Protein AF-H0F4Q7-F1 (afdb_monomer_lite)

pLDDT: mean 85.15, std 11.8, range [36.19, 94.38]

Sequence (156 aa):
MFPALVHAAYVPDPTEAAVLEAVMRDEAPAFMRGDPSLIGASPEVAAAKANAPGEAAAIAAKAVATLRKDIADFYLGKPTRIQVSTLAINVSMYAHLLPAGHGCPDHMEKCRQALTATERSGKRDEALASVLKRFQDAGLDLSPFEALRKTADHNP

Radius of gyration: 16.6 Å; chains: 1; bounding box: 39×38×56 Å

Organism: NCBI:txid477184

Secondary structure (DSSP, 8-state):
-PPPP-S-S----HHHHHHHHHHHHHHHHHHHHT---TGGGSHHHHHHHHH-HHHHHHHHHHHHHHHHHHHHHHHTT----HHHHHHHHHHHHHHHHPPTT--TTT-HHHHHHHHHHHHT-TTHHHHHHHHHHHHHHTT---HHHHHHHHHHHT--

Structure (mmCIF, N/CA/C/O backbone):
data_AF-H0F4Q7-F1
#
_entry.id   AF-H0F4Q7-F1
#
loop_
_atom_site.group_PDB
_atom_site.id
_atom_site.type_symbol
_atom_site.label_atom_id
_atom_site.label_alt_id
_atom_site.label_comp_id
_atom_site.label_asym_id
_atom_site.label_entity_id
_atom_site.label_seq_id
_atom_site.pdbx_PDB_ins_code
_atom_site.Cartn_x
_atom_site.Cartn_y
_atom_site.Cartn_z
_atom_site.occupancy
_atom_site.B_iso_or_equiv
_atom_site.auth_seq_id
_atom_site.auth_comp_id
_atom_site.auth_asym_id
_atom_site.auth_atom_id
_atom_site.pdbx_PDB_model_num
ATOM 1 N N . MET A 1 1 ? 9.716 -4.317 35.268 1.00 38.25 1 MET A N 1
ATOM 2 C CA . MET A 1 1 ? 8.635 -5.144 34.697 1.00 38.25 1 MET A CA 1
ATOM 3 C C . MET A 1 1 ? 8.521 -4.748 33.235 1.00 38.25 1 MET A C 1
ATOM 5 O O . MET A 1 1 ? 8.056 -3.654 32.960 1.00 38.25 1 MET A O 1
ATOM 9 N N . PHE A 1 2 ? 9.095 -5.537 32.327 1.00 46.41 2 PHE A N 1
ATOM 10 C CA . PHE A 1 2 ? 9.041 -5.262 30.887 1.00 46.41 2 PHE A CA 1
ATOM 11 C C . PHE A 1 2 ? 7.780 -5.933 30.329 1.00 46.41 2 PHE A C 1
ATOM 13 O O . PHE A 1 2 ? 7.630 -7.136 30.555 1.00 46.41 2 PHE A O 1
ATOM 20 N N . PRO A 1 3 ? 6.855 -5.218 29.664 1.00 45.88 3 PRO A N 1
ATOM 21 C CA . PRO A 1 3 ? 5.763 -5.886 28.978 1.00 45.88 3 PRO A CA 1
ATOM 22 C C . PRO A 1 3 ? 6.308 -6.604 27.735 1.00 45.88 3 PRO A C 1
ATOM 24 O O . PRO A 1 3 ? 7.266 -6.158 27.103 1.00 45.88 3 PRO A O 1
ATOM 27 N N . ALA A 1 4 ? 5.722 -7.767 27.458 1.00 42.03 4 ALA A N 1
ATOM 28 C CA . ALA A 1 4 ? 6.130 -8.715 26.434 1.00 42.03 4 ALA A CA 1
ATOM 29 C C . ALA A 1 4 ? 6.160 -8.100 25.024 1.00 42.03 4 ALA A C 1
ATOM 31 O O . ALA A 1 4 ? 5.236 -7.398 24.619 1.00 42.03 4 ALA A O 1
ATOM 32 N N . LEU A 1 5 ? 7.201 -8.425 24.257 1.00 55.94 5 LEU A N 1
ATOM 33 C CA . LEU A 1 5 ? 7.187 -8.284 22.805 1.00 55.94 5 LEU A CA 1
ATOM 34 C C . LEU A 1 5 ? 6.307 -9.386 22.188 1.00 55.94 5 LEU A C 1
ATOM 36 O O . LEU A 1 5 ? 6.321 -10.526 22.652 1.00 55.94 5 LEU A O 1
ATOM 40 N N . VAL A 1 6 ? 5.685 -9.039 21.057 1.00 58.84 6 VAL A N 1
ATOM 41 C CA . VAL A 1 6 ? 5.145 -9.913 19.997 1.00 58.84 6 VAL A CA 1
ATOM 42 C C . VAL A 1 6 ? 3.653 -10.284 20.093 1.00 58.84 6 VAL A C 1
ATOM 44 O O . VAL A 1 6 ? 3.257 -11.352 20.552 1.00 58.84 6 VAL A O 1
ATOM 47 N N . HIS A 1 7 ? 2.819 -9.422 19.516 1.00 44.97 7 HIS A N 1
ATOM 48 C CA . HIS A 1 7 ? 1.726 -9.829 18.625 1.00 44.97 7 HIS A CA 1
ATOM 49 C C . HIS A 1 7 ? 2.016 -9.194 17.259 1.00 44.97 7 HIS A C 1
ATOM 51 O O . HIS A 1 7 ? 2.745 -8.202 17.208 1.00 44.97 7 HIS A O 1
ATOM 57 N N . ALA A 1 8 ? 1.505 -9.750 16.153 1.00 52.97 8 ALA A N 1
ATOM 58 C CA . ALA A 1 8 ? 1.445 -8.978 14.910 1.00 52.97 8 ALA A CA 1
ATOM 59 C C . ALA A 1 8 ? 0.821 -7.626 15.266 1.00 52.97 8 ALA A C 1
ATOM 61 O O . ALA A 1 8 ? -0.253 -7.617 15.867 1.00 52.97 8 ALA A O 1
ATOM 62 N N . ALA A 1 9 ? 1.517 -6.520 15.005 1.00 72.50 9 ALA A N 1
ATOM 63 C CA . ALA A 1 9 ? 1.007 -5.215 15.403 1.00 72.50 9 ALA A CA 1
ATOM 64 C C . ALA A 1 9 ? -0.373 -5.004 14.757 1.00 72.50 9 ALA A C 1
ATOM 66 O O . ALA A 1 9 ? -1.323 -4.609 15.422 1.00 72.50 9 ALA A O 1
ATOM 67 N N . TYR A 1 10 ? -0.530 -5.426 13.498 1.00 90.12 10 TYR A N 1
ATOM 68 C CA . TYR A 1 10 ? -1.783 -5.328 12.762 1.00 90.12 10 TYR A CA 1
ATOM 69 C C . TYR A 1 10 ? -2.029 -6.553 11.871 1.00 90.12 10 TYR A C 1
ATOM 71 O O . TYR A 1 10 ? -1.107 -7.054 11.229 1.00 90.12 10 TYR A O 1
ATOM 79 N N . VAL A 1 11 ? -3.277 -7.022 11.795 1.00 91.38 11 VAL A N 1
ATOM 80 C CA . VAL A 1 11 ? -3.705 -8.065 10.849 1.00 91.38 11 VAL A CA 1
ATOM 81 C C . VAL A 1 11 ? -4.729 -7.445 9.898 1.00 91.38 11 VAL A C 1
ATOM 83 O O . VAL A 1 11 ? -5.793 -7.047 10.375 1.00 91.38 11 VAL A O 1
ATOM 86 N N . PRO A 1 12 ? -4.435 -7.355 8.586 1.00 92.06 12 PRO A N 1
ATOM 87 C CA . PRO A 1 12 ? -5.383 -6.824 7.615 1.00 92.06 12 PRO A CA 1
ATOM 88 C C . PRO A 1 12 ? -6.683 -7.622 7.595 1.00 92.06 12 PRO A C 1
ATOM 90 O O . PRO A 1 12 ? -6.662 -8.856 7.621 1.00 92.06 12 PRO A O 1
ATOM 93 N N . ASP A 1 13 ? -7.810 -6.923 7.507 1.00 92.69 13 ASP A N 1
ATOM 94 C CA . ASP A 1 13 ? -9.093 -7.581 7.272 1.00 92.69 13 ASP A CA 1
ATOM 95 C C . ASP A 1 13 ? -9.179 -8.149 5.832 1.00 92.69 13 ASP A C 1
ATOM 97 O O . ASP A 1 13 ? -8.334 -7.837 4.985 1.00 92.69 13 ASP A O 1
ATOM 101 N N . PRO A 1 14 ? -10.171 -9.003 5.507 1.00 92.81 14 PRO A N 1
ATOM 102 C CA . PRO A 1 14 ? -10.277 -9.598 4.173 1.00 92.81 14 PRO A CA 1
ATOM 103 C C . PRO A 1 14 ? -10.378 -8.577 3.032 1.00 92.81 14 PRO A C 1
ATOM 105 O O . PRO A 1 14 ? -9.890 -8.841 1.933 1.00 92.81 14 PRO A O 1
ATOM 108 N N . THR A 1 15 ? -10.981 -7.412 3.278 1.00 92.44 15 THR A N 1
ATOM 109 C CA . THR A 1 15 ? -11.097 -6.339 2.283 1.00 92.44 15 THR A CA 1
ATOM 110 C C . THR A 1 15 ? -9.744 -5.669 2.083 1.00 92.44 15 THR A C 1
ATOM 112 O O . THR A 1 15 ? -9.313 -5.480 0.949 1.00 92.44 15 THR A O 1
ATOM 115 N N . GLU A 1 16 ? -9.032 -5.365 3.167 1.00 94.31 16 GLU A N 1
ATOM 116 C CA . GLU A 1 16 ? -7.672 -4.821 3.117 1.00 94.31 16 GLU A CA 1
ATOM 117 C C . GLU A 1 16 ? -6.706 -5.778 2.413 1.00 94.31 16 GLU A C 1
ATOM 119 O O . GLU A 1 16 ? -5.944 -5.356 1.543 1.00 94.31 16 GLU A O 1
ATOM 124 N N . ALA A 1 17 ? -6.783 -7.075 2.714 1.00 93.94 17 ALA A N 1
ATOM 125 C CA . ALA A 1 17 ? -5.993 -8.102 2.045 1.00 93.94 17 ALA A CA 1
ATOM 126 C C . ALA A 1 17 ? -6.313 -8.186 0.543 1.00 93.94 17 ALA A C 1
ATOM 128 O O . ALA A 1 17 ? -5.394 -8.243 -0.276 1.00 93.94 17 ALA A O 1
ATOM 129 N N . ALA A 1 18 ? -7.594 -8.130 0.167 1.00 93.31 18 ALA A N 1
ATOM 130 C CA . ALA A 1 18 ? -8.033 -8.138 -1.227 1.00 93.31 18 ALA A CA 1
ATOM 131 C C . ALA A 1 18 ? -7.560 -6.899 -2.004 1.00 93.31 18 ALA A C 1
ATOM 133 O O . ALA A 1 18 ? -7.118 -7.010 -3.150 1.00 93.31 18 ALA A O 1
ATOM 134 N N . VAL A 1 19 ? -7.634 -5.715 -1.391 1.00 94.00 19 VAL A N 1
ATOM 135 C CA . VAL A 1 19 ? -7.127 -4.470 -1.983 1.00 94.00 19 VAL A CA 1
ATOM 136 C C . VAL A 1 19 ? -5.616 -4.532 -2.135 1.00 94.00 19 VAL A C 1
ATOM 138 O O . VAL A 1 19 ? -5.103 -4.238 -3.213 1.00 94.00 19 VAL A O 1
ATOM 141 N N . LEU A 1 20 ? -4.899 -4.954 -1.092 1.00 94.38 20 LEU A N 1
ATOM 142 C CA . LEU A 1 20 ? -3.452 -5.113 -1.145 1.00 94.38 20 LEU A CA 1
ATOM 143 C C . LEU A 1 20 ? -3.050 -6.088 -2.252 1.00 94.38 20 LEU A C 1
ATOM 145 O O . LEU A 1 20 ? -2.152 -5.796 -3.038 1.00 94.38 20 LEU A O 1
ATOM 149 N N . GLU A 1 21 ? -3.717 -7.238 -2.346 1.00 93.50 21 GLU A N 1
ATOM 150 C CA . GLU A 1 21 ? -3.450 -8.206 -3.400 1.00 93.50 21 GLU A CA 1
ATOM 151 C C . GLU A 1 21 ? -3.668 -7.601 -4.788 1.00 93.50 21 GLU A C 1
ATOM 153 O O . GLU A 1 21 ? -2.800 -7.768 -5.648 1.00 93.50 21 GLU A O 1
ATOM 158 N N . ALA A 1 22 ? -4.773 -6.881 -4.995 1.00 92.25 22 ALA A N 1
ATOM 159 C CA . ALA A 1 22 ? -5.070 -6.226 -6.261 1.00 92.25 22 ALA A CA 1
ATOM 160 C C . ALA A 1 22 ? -4.010 -5.178 -6.630 1.00 92.25 22 ALA A C 1
ATOM 162 O O . ALA A 1 22 ? -3.474 -5.224 -7.737 1.00 92.25 22 ALA A O 1
ATOM 163 N N . VAL A 1 23 ? -3.641 -4.293 -5.697 1.00 91.62 23 VAL A N 1
ATOM 164 C CA . VAL A 1 23 ? -2.589 -3.288 -5.921 1.00 91.62 23 VAL A CA 1
ATOM 165 C C . VAL A 1 23 ? -1.282 -3.981 -6.302 1.00 91.62 23 VAL A C 1
ATOM 167 O O . VAL A 1 23 ? -0.715 -3.705 -7.354 1.00 91.62 23 VAL A O 1
ATOM 170 N N . MET A 1 24 ? -0.850 -4.974 -5.522 1.00 92.94 24 MET A N 1
ATOM 171 C CA . MET A 1 24 ? 0.386 -5.708 -5.799 1.00 92.94 24 MET A CA 1
ATOM 172 C C . MET A 1 24 ? 0.345 -6.524 -7.103 1.00 92.94 24 MET A C 1
ATOM 174 O O . MET A 1 24 ? 1.399 -6.803 -7.673 1.00 92.94 24 MET A O 1
ATOM 178 N N . ARG A 1 25 ? -0.835 -6.955 -7.571 1.00 90.75 25 ARG A N 1
ATOM 179 C CA . ARG A 1 25 ? -1.006 -7.609 -8.881 1.00 90.75 25 ARG A CA 1
ATOM 180 C C . ARG A 1 25 ? -0.868 -6.618 -10.038 1.00 90.75 25 ARG A C 1
ATOM 182 O O . ARG A 1 25 ? -0.406 -7.026 -11.100 1.00 90.75 25 ARG A O 1
ATOM 189 N N . ASP A 1 26 ? -1.244 -5.353 -9.846 1.00 90.25 26 ASP A N 1
ATOM 190 C CA . ASP A 1 26 ? -1.174 -4.324 -10.893 1.00 90.25 26 ASP A CA 1
ATOM 191 C C . ASP A 1 26 ? 0.175 -3.586 -10.932 1.00 90.25 26 ASP A C 1
ATOM 193 O O . ASP A 1 26 ? 0.537 -3.088 -11.989 1.00 90.25 26 ASP A O 1
ATOM 197 N N . GLU A 1 27 ? 0.965 -3.579 -9.850 1.00 90.69 27 GLU A N 1
ATOM 198 C CA . GLU A 1 27 ? 2.261 -2.873 -9.768 1.00 90.69 27 GLU A CA 1
ATOM 199 C C . GLU A 1 27 ? 3.214 -3.161 -10.947 1.00 90.69 27 GLU A C 1
ATOM 201 O O . GLU A 1 27 ? 3.704 -2.238 -11.603 1.00 90.69 27 GLU A O 1
ATOM 206 N N . ALA A 1 28 ? 3.474 -4.441 -11.246 1.00 90.25 28 ALA A N 1
ATOM 207 C CA . ALA A 1 28 ? 4.361 -4.824 -12.348 1.00 90.25 28 ALA A CA 1
ATOM 208 C C . ALA A 1 28 ? 3.752 -4.543 -13.736 1.00 90.25 28 ALA A C 1
ATOM 210 O O . ALA A 1 28 ? 4.428 -3.919 -14.557 1.00 90.25 28 ALA A O 1
ATOM 211 N N . PRO A 1 29 ? 2.494 -4.924 -14.029 1.00 90.06 29 PRO A N 1
ATOM 212 C CA . PRO A 1 29 ? 1.831 -4.536 -15.272 1.00 90.06 29 PRO A CA 1
ATOM 213 C C . PRO A 1 29 ? 1.775 -3.018 -15.507 1.00 90.06 29 PRO A C 1
ATOM 215 O O . PRO A 1 29 ? 2.089 -2.573 -16.611 1.00 90.06 29 PRO A O 1
ATOM 218 N N . ALA A 1 30 ? 1.420 -2.227 -14.490 1.00 88.25 30 ALA A N 1
ATOM 219 C CA . ALA A 1 30 ? 1.386 -0.764 -14.542 1.00 88.25 30 ALA A CA 1
ATOM 220 C C . ALA A 1 30 ? 2.767 -0.197 -14.883 1.00 88.25 30 ALA A C 1
ATOM 222 O O . ALA A 1 30 ? 2.915 0.543 -15.857 1.00 88.25 30 ALA A O 1
ATOM 223 N N . PHE A 1 31 ? 3.806 -0.660 -14.180 1.00 88.75 31 PHE A N 1
ATOM 224 C CA . PHE A 1 31 ? 5.186 -0.289 -14.484 1.00 88.75 31 PHE A CA 1
ATOM 225 C C . PHE A 1 31 ? 5.573 -0.583 -15.943 1.00 88.75 31 PHE A C 1
ATOM 227 O O . PHE A 1 31 ? 6.166 0.260 -16.627 1.00 88.75 31 PHE A O 1
ATOM 234 N N . MET A 1 32 ? 5.228 -1.770 -16.449 1.00 87.06 32 MET A N 1
ATOM 235 C CA . MET A 1 32 ? 5.562 -2.168 -17.818 1.00 87.06 32 MET A CA 1
ATOM 236 C C . MET A 1 32 ? 4.851 -1.290 -18.855 1.00 87.06 32 MET A C 1
ATOM 238 O O . MET A 1 32 ? 5.497 -0.854 -19.810 1.00 87.06 32 MET A O 1
ATOM 242 N N . ARG A 1 33 ? 3.582 -0.928 -18.621 1.00 88.94 33 ARG A N 1
ATOM 243 C CA . ARG A 1 33 ? 2.827 0.025 -19.458 1.00 88.94 33 ARG A CA 1
ATOM 244 C C . ARG A 1 33 ? 3.336 1.467 -19.365 1.00 88.94 33 ARG A C 1
ATOM 246 O O . ARG A 1 33 ?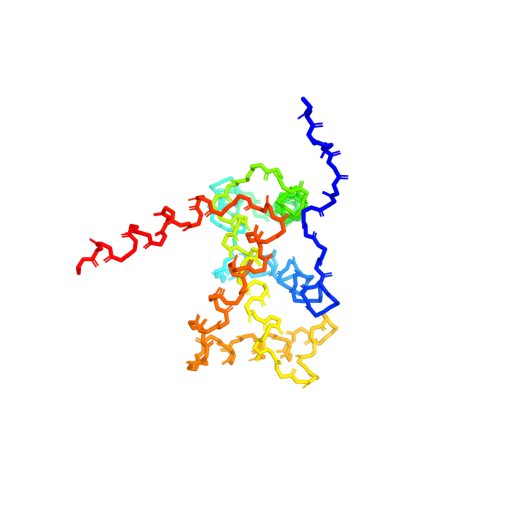 3.109 2.241 -20.285 1.00 88.94 33 ARG A O 1
ATOM 253 N N . GLY A 1 34 ? 4.093 1.799 -18.316 1.00 83.12 34 GLY A N 1
ATOM 254 C CA . GLY A 1 34 ? 4.559 3.164 -18.049 1.00 83.12 34 GLY A CA 1
ATOM 255 C C . GLY A 1 34 ? 3.577 3.992 -17.221 1.00 83.12 34 GLY A C 1
ATOM 256 O O . GLY A 1 34 ? 3.752 5.203 -17.118 1.00 83.12 34 GLY A O 1
ATOM 257 N N . ASP A 1 35 ? 2.578 3.344 -16.626 1.00 85.06 35 ASP A N 1
ATOM 258 C CA . ASP A 1 35 ? 1.677 3.960 -15.659 1.00 85.06 35 ASP A CA 1
ATOM 259 C C . ASP A 1 35 ? 2.418 4.191 -14.322 1.00 85.06 35 ASP A C 1
ATOM 261 O O . ASP A 1 35 ? 3.414 3.507 -14.040 1.00 85.06 35 ASP A O 1
ATOM 265 N N . PRO A 1 36 ? 1.947 5.115 -13.462 1.00 82.56 36 PRO A N 1
ATOM 266 C CA . PRO A 1 36 ? 2.483 5.271 -12.114 1.00 82.56 36 PRO A CA 1
ATOM 267 C C . PRO A 1 36 ? 2.434 3.955 -11.319 1.00 82.56 36 PRO A C 1
ATOM 269 O O . PRO A 1 36 ? 1.388 3.315 -11.230 1.00 82.56 36 PRO A O 1
ATOM 272 N N . SER A 1 37 ? 3.558 3.570 -10.713 1.00 86.69 37 SER A N 1
ATOM 273 C CA . SER A 1 37 ? 3.664 2.419 -9.809 1.00 86.69 37 SER A CA 1
ATOM 274 C C . SER A 1 37 ? 4.719 2.667 -8.733 1.00 86.69 37 SER A C 1
ATOM 276 O O . SER A 1 37 ? 5.673 3.428 -8.934 1.00 86.69 37 SER A O 1
ATOM 278 N N . LEU A 1 38 ? 4.577 2.016 -7.580 1.00 84.50 38 LEU A N 1
ATOM 279 C CA . LEU A 1 38 ? 5.537 2.129 -6.481 1.00 84.50 38 LEU A CA 1
ATOM 280 C C . LEU A 1 38 ? 6.856 1.442 -6.813 1.00 84.50 38 LEU A C 1
ATOM 282 O O . LEU A 1 38 ? 7.920 1.969 -6.484 1.00 84.50 38 LEU A O 1
ATOM 286 N N . ILE A 1 39 ? 6.814 0.304 -7.510 1.00 87.19 39 ILE A N 1
ATOM 287 C CA . ILE A 1 39 ? 8.045 -0.352 -7.968 1.00 87.19 39 ILE A CA 1
ATOM 288 C C . ILE A 1 39 ? 8.787 0.489 -9.016 1.00 87.19 39 ILE A C 1
ATOM 290 O O . ILE A 1 39 ? 10.011 0.426 -9.083 1.00 87.19 39 ILE A O 1
ATOM 294 N N . GLY A 1 40 ? 8.071 1.305 -9.800 1.00 81.12 40 GLY A N 1
ATOM 295 C CA . GLY A 1 40 ? 8.648 2.187 -10.815 1.00 81.12 40 GLY A CA 1
ATOM 296 C C . GLY A 1 40 ? 9.390 3.391 -10.238 1.00 81.12 40 GLY A C 1
ATOM 297 O O . GLY A 1 40 ? 10.280 3.926 -10.893 1.00 81.12 40 GLY A O 1
ATOM 298 N N . ALA A 1 41 ? 9.088 3.776 -8.995 1.00 81.12 41 ALA A N 1
ATOM 299 C CA . ALA A 1 41 ? 9.845 4.793 -8.267 1.00 81.12 41 ALA A CA 1
ATOM 300 C C . ALA A 1 41 ? 11.239 4.299 -7.826 1.00 81.12 41 ALA A C 1
ATOM 302 O O . ALA A 1 41 ? 12.063 5.101 -7.386 1.00 81.12 41 ALA A O 1
ATOM 303 N N . SER A 1 42 ? 11.520 2.992 -7.931 1.00 80.44 42 SER A N 1
ATOM 304 C CA . SER A 1 42 ? 12.850 2.440 -7.672 1.00 80.44 42 SER A CA 1
ATOM 305 C C . SER A 1 42 ? 13.805 2.754 -8.833 1.00 80.44 42 SER A C 1
ATOM 307 O O . SER A 1 42 ? 13.544 2.322 -9.961 1.00 80.44 42 SER A O 1
ATOM 309 N N . PRO A 1 43 ? 14.952 3.419 -8.582 1.00 79.94 43 PRO A N 1
ATOM 310 C CA . PRO A 1 43 ? 15.940 3.713 -9.620 1.00 79.94 43 PRO A CA 1
ATOM 311 C C . PRO A 1 43 ? 16.467 2.463 -10.334 1.00 79.94 43 PRO A C 1
ATOM 313 O O . PRO A 1 43 ? 16.695 2.497 -11.538 1.00 79.94 43 PRO A O 1
ATOM 316 N N . GLU A 1 44 ? 16.623 1.349 -9.611 1.00 80.88 44 GLU A N 1
ATOM 317 C CA . GLU A 1 44 ? 17.085 0.069 -10.169 1.00 80.88 44 GLU A CA 1
ATOM 318 C C . GLU A 1 44 ? 16.080 -0.490 -11.186 1.00 80.88 44 GLU A C 1
ATOM 320 O O . GLU A 1 44 ? 16.447 -0.893 -12.288 1.00 80.88 44 GLU A O 1
ATOM 325 N N . VAL A 1 45 ? 14.792 -0.454 -10.837 1.00 81.94 45 VAL A N 1
ATOM 326 C CA . VAL A 1 45 ? 13.705 -0.965 -11.681 1.00 81.94 45 VAL A CA 1
ATOM 327 C C . VAL A 1 45 ? 13.522 -0.067 -12.907 1.00 81.94 45 VAL A C 1
ATOM 329 O O . VAL A 1 45 ? 13.419 -0.564 -14.030 1.00 81.94 45 VAL A O 1
ATOM 332 N N . ALA A 1 46 ? 13.569 1.255 -12.720 1.00 81.38 46 ALA A N 1
ATOM 333 C CA . ALA A 1 46 ? 13.520 2.222 -13.813 1.00 81.38 46 ALA A CA 1
ATOM 334 C C . ALA A 1 46 ? 14.705 2.061 -14.786 1.00 81.38 46 ALA A C 1
ATOM 336 O O . ALA A 1 46 ? 14.507 2.026 -16.003 1.00 81.38 46 ALA A O 1
ATOM 337 N N . ALA A 1 47 ? 15.927 1.893 -14.265 1.00 81.44 47 ALA A N 1
ATOM 338 C CA . ALA A 1 47 ? 17.124 1.672 -15.074 1.00 81.44 47 ALA A CA 1
ATOM 339 C C . ALA A 1 47 ? 17.066 0.349 -15.855 1.00 81.44 47 ALA A C 1
ATOM 341 O O . ALA A 1 47 ? 17.498 0.301 -17.007 1.00 81.44 47 ALA A O 1
ATOM 342 N N . ALA A 1 48 ? 16.500 -0.710 -15.272 1.00 79.94 48 ALA A N 1
ATOM 343 C CA . ALA A 1 48 ? 16.332 -1.994 -15.945 1.00 79.94 48 ALA A CA 1
ATOM 344 C C . ALA A 1 48 ? 15.425 -1.899 -17.181 1.00 79.94 48 ALA A C 1
ATOM 346 O O . ALA A 1 48 ? 15.764 -2.433 -18.235 1.00 79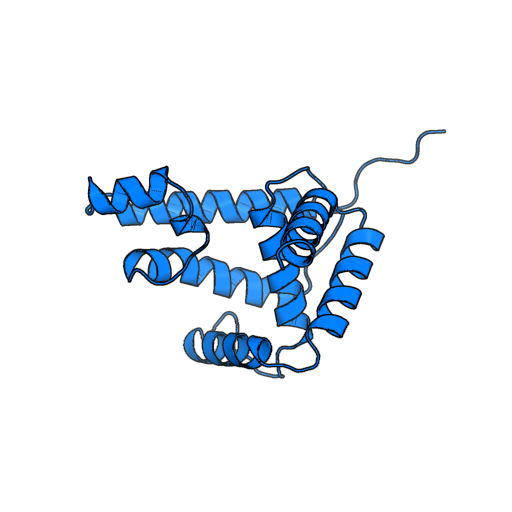.94 48 ALA A O 1
ATOM 347 N N . LYS A 1 49 ? 14.308 -1.164 -17.095 1.00 77.38 49 LYS A N 1
ATOM 348 C CA . LYS A 1 49 ? 13.413 -0.952 -18.247 1.00 77.38 49 LYS A CA 1
ATOM 349 C C . LYS A 1 49 ? 14.108 -0.214 -19.395 1.00 77.38 49 LYS A C 1
ATOM 351 O O . LYS A 1 49 ? 13.845 -0.526 -20.552 1.00 77.38 49 LYS A O 1
ATOM 356 N N . ALA A 1 50 ? 14.990 0.733 -19.078 1.00 80.06 50 ALA A N 1
ATOM 357 C CA . ALA A 1 50 ? 15.726 1.503 -20.077 1.00 80.06 50 ALA A CA 1
ATOM 358 C C . ALA A 1 50 ? 16.868 0.706 -20.735 1.00 80.06 50 ALA A C 1
ATOM 360 O O . ALA A 1 50 ? 17.070 0.818 -21.940 1.00 80.06 50 ALA A O 1
ATOM 361 N N . ASN A 1 51 ? 17.605 -0.095 -19.958 1.00 81.56 51 ASN A N 1
ATOM 362 C CA . ASN A 1 51 ? 18.866 -0.700 -20.407 1.00 81.56 51 ASN A CA 1
ATOM 363 C C . ASN A 1 51 ? 18.762 -2.192 -20.759 1.00 81.56 51 ASN A C 1
ATOM 365 O O . ASN A 1 51 ? 19.586 -2.699 -21.515 1.00 81.56 51 ASN A O 1
ATOM 369 N N . ALA A 1 52 ? 17.768 -2.901 -20.220 1.00 80.00 52 ALA A N 1
ATOM 370 C CA . ALA A 1 52 ? 17.595 -4.343 -20.385 1.00 80.00 52 ALA A CA 1
ATOM 371 C C . ALA A 1 52 ? 16.097 -4.719 -20.424 1.00 80.00 52 ALA A C 1
ATOM 373 O O . ALA A 1 52 ? 15.586 -5.382 -19.517 1.00 80.00 52 ALA A O 1
ATOM 374 N N . PRO A 1 53 ? 15.353 -4.331 -21.480 1.00 74.94 53 PRO A N 1
ATOM 375 C CA . PRO A 1 53 ? 13.904 -4.543 -21.550 1.00 74.94 53 PRO A CA 1
ATOM 376 C C . PRO A 1 53 ? 13.493 -6.024 -21.486 1.00 74.94 53 PRO A C 1
ATOM 378 O O . PRO A 1 53 ? 12.405 -6.329 -21.001 1.00 74.94 53 PRO A O 1
ATOM 381 N N . GLY A 1 54 ? 14.367 -6.949 -21.908 1.00 80.25 54 GLY A N 1
ATOM 382 C CA . GLY A 1 54 ? 14.152 -8.396 -21.773 1.00 80.25 54 GLY A CA 1
ATOM 383 C C . GLY A 1 54 ? 14.189 -8.908 -20.326 1.00 80.25 54 GLY A C 1
ATOM 384 O O . GLY A 1 54 ? 13.587 -9.934 -20.027 1.00 80.25 54 GLY A O 1
ATOM 385 N N . GLU A 1 55 ? 14.836 -8.176 -19.416 1.00 84.69 55 GLU A N 1
ATOM 386 C CA . GLU A 1 55 ? 14.948 -8.514 -17.989 1.00 84.69 55 GLU A CA 1
ATOM 387 C C . GLU A 1 55 ? 13.979 -7.706 -17.114 1.00 84.69 55 GLU A C 1
ATOM 389 O O . GLU A 1 55 ? 13.706 -8.075 -15.969 1.00 84.69 55 GLU A O 1
ATOM 394 N N . ALA A 1 56 ? 13.406 -6.628 -17.660 1.00 84.69 56 ALA A N 1
ATOM 395 C CA . ALA A 1 56 ?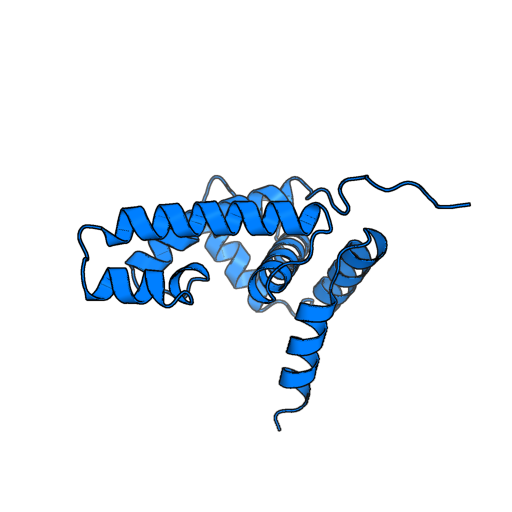 12.539 -5.700 -16.940 1.00 84.69 56 ALA A CA 1
ATOM 396 C C . ALA A 1 56 ? 11.357 -6.395 -16.246 1.00 84.69 56 ALA A C 1
ATOM 398 O O . ALA A 1 56 ? 11.031 -6.057 -15.110 1.00 84.69 56 ALA A O 1
ATOM 399 N N . ALA A 1 57 ? 10.753 -7.405 -16.881 1.00 85.81 57 ALA A N 1
ATOM 400 C CA . ALA A 1 57 ? 9.648 -8.161 -16.289 1.00 85.81 57 ALA A CA 1
ATOM 401 C C . ALA A 1 57 ? 10.081 -8.971 -15.052 1.00 85.81 57 ALA A C 1
ATOM 403 O O . ALA A 1 57 ? 9.381 -8.977 -14.039 1.00 85.81 57 ALA A O 1
ATOM 404 N N . ALA A 1 58 ? 11.248 -9.622 -15.105 1.00 88.81 58 ALA A N 1
ATOM 405 C CA . ALA A 1 58 ? 11.782 -10.393 -13.983 1.00 88.81 58 ALA A CA 1
ATOM 406 C C . ALA A 1 58 ? 12.194 -9.477 -12.819 1.00 88.81 58 ALA A C 1
ATOM 408 O O . ALA A 1 58 ? 11.908 -9.769 -11.656 1.00 88.81 58 ALA A O 1
ATOM 409 N N . ILE A 1 59 ? 12.807 -8.334 -13.134 1.00 87.81 59 ILE A N 1
ATOM 410 C CA . ILE A 1 59 ? 13.205 -7.323 -12.150 1.00 87.81 59 ILE A CA 1
ATOM 411 C C . ILE A 1 59 ? 11.972 -6.687 -11.494 1.00 87.81 59 ILE A C 1
ATOM 413 O O . ILE A 1 59 ? 11.925 -6.574 -10.269 1.00 87.81 59 ILE A O 1
ATOM 417 N N . ALA A 1 60 ? 10.934 -6.360 -12.270 1.00 88.19 60 ALA A N 1
ATOM 418 C CA . ALA A 1 60 ? 9.664 -5.864 -11.744 1.00 88.19 60 ALA A CA 1
ATOM 419 C C . ALA A 1 60 ? 8.989 -6.892 -10.820 1.00 88.19 60 ALA A C 1
ATOM 421 O O . ALA A 1 60 ? 8.557 -6.540 -9.723 1.00 88.19 60 ALA A O 1
ATOM 422 N N . ALA A 1 61 ? 8.953 -8.172 -11.206 1.00 89.38 61 ALA A N 1
ATOM 423 C CA . ALA A 1 61 ? 8.400 -9.236 -10.365 1.00 89.38 61 ALA A CA 1
ATOM 424 C C . ALA A 1 61 ? 9.161 -9.380 -9.035 1.00 89.38 61 ALA A C 1
ATOM 426 O O . ALA A 1 61 ? 8.544 -9.497 -7.972 1.00 89.38 61 ALA A O 1
ATOM 427 N N . LYS A 1 62 ? 10.499 -9.306 -9.071 1.00 90.69 62 LYS A N 1
ATOM 428 C CA . LYS A 1 62 ? 11.336 -9.304 -7.864 1.00 90.69 62 LYS A CA 1
ATOM 429 C C . LYS A 1 62 ? 11.043 -8.088 -6.982 1.00 90.69 62 LYS A C 1
ATOM 431 O O . LYS A 1 62 ? 10.885 -8.244 -5.775 1.00 90.69 62 LYS A O 1
ATOM 436 N N . ALA A 1 63 ? 10.915 -6.901 -7.573 1.00 91.12 63 ALA A N 1
ATOM 437 C CA . ALA A 1 63 ? 10.588 -5.678 -6.845 1.00 91.12 63 ALA A CA 1
ATOM 438 C C . ALA A 1 63 ? 9.213 -5.760 -6.162 1.00 91.12 63 ALA A C 1
ATOM 440 O O . ALA A 1 63 ? 9.095 -5.382 -4.997 1.00 91.12 63 ALA A O 1
ATOM 441 N N . VAL A 1 64 ? 8.199 -6.323 -6.831 1.00 91.69 64 VAL A N 1
ATOM 442 C CA . VAL A 1 64 ? 6.884 -6.593 -6.218 1.00 91.69 64 VAL A CA 1
ATOM 443 C C . VAL A 1 64 ? 7.016 -7.560 -5.042 1.00 91.69 64 VAL A C 1
ATOM 445 O O . VAL A 1 64 ? 6.415 -7.333 -3.995 1.00 91.69 64 VAL A O 1
ATOM 448 N N . ALA A 1 65 ? 7.811 -8.627 -5.170 1.00 92.12 65 ALA A N 1
ATOM 449 C CA . ALA A 1 65 ? 8.029 -9.572 -4.075 1.00 92.12 65 ALA A CA 1
ATOM 450 C C . ALA A 1 65 ? 8.710 -8.909 -2.863 1.00 92.12 65 ALA A C 1
ATOM 452 O O . ALA A 1 65 ? 8.291 -9.129 -1.725 1.00 92.12 65 ALA A O 1
ATOM 453 N N . THR A 1 66 ? 9.712 -8.056 -3.096 1.00 92.19 66 THR A N 1
ATOM 454 C CA . THR A 1 66 ? 10.343 -7.255 -2.039 1.00 92.19 66 THR A CA 1
ATOM 455 C C . THR A 1 66 ? 9.343 -6.299 -1.395 1.00 92.19 66 THR A C 1
ATOM 457 O O . THR A 1 66 ? 9.253 -6.262 -0.174 1.00 92.19 66 THR A O 1
ATOM 460 N N . LEU A 1 67 ? 8.536 -5.588 -2.187 1.00 92.00 67 LEU A N 1
ATOM 461 C CA . LEU A 1 67 ? 7.515 -4.679 -1.668 1.00 92.00 67 LEU A CA 1
ATOM 462 C C . LEU A 1 67 ? 6.482 -5.417 -0.800 1.00 92.00 67 LEU A C 1
ATOM 464 O O . LEU A 1 67 ? 6.159 -4.955 0.290 1.00 92.00 67 LEU A O 1
ATOM 468 N N . ARG A 1 68 ? 6.023 -6.605 -1.221 1.00 92.56 68 ARG A N 1
ATOM 469 C CA . ARG A 1 68 ? 5.134 -7.459 -0.410 1.00 92.56 68 ARG A CA 1
ATOM 470 C C . ARG A 1 68 ? 5.763 -7.832 0.930 1.00 92.56 68 ARG A C 1
ATOM 472 O O . ARG A 1 68 ? 5.084 -7.795 1.954 1.00 92.56 68 ARG A O 1
ATOM 479 N N . LYS A 1 69 ? 7.049 -8.189 0.925 1.00 93.38 69 LYS A N 1
ATOM 480 C CA . LYS A 1 69 ? 7.789 -8.493 2.151 1.00 93.38 69 LYS A CA 1
ATOM 481 C C . LYS A 1 69 ? 7.891 -7.268 3.059 1.00 93.38 69 LYS A C 1
ATOM 483 O O . LYS A 1 69 ? 7.631 -7.402 4.249 1.00 93.38 69 LYS A O 1
ATOM 488 N N . ASP A 1 70 ? 8.218 -6.103 2.509 1.00 92.62 70 ASP A N 1
ATOM 489 C CA . ASP A 1 70 ? 8.324 -4.866 3.282 1.00 92.62 70 ASP A CA 1
ATOM 490 C C . ASP A 1 70 ? 6.983 -4.514 3.951 1.00 92.62 70 ASP A C 1
ATOM 492 O O . ASP A 1 70 ? 6.958 -4.143 5.119 1.00 92.62 70 ASP A O 1
ATOM 496 N N . ILE A 1 71 ? 5.856 -4.696 3.253 1.00 93.31 71 ILE A N 1
ATOM 497 C CA . ILE A 1 71 ? 4.511 -4.482 3.819 1.00 93.31 71 ILE A CA 1
ATOM 498 C C . ILE A 1 71 ? 4.211 -5.481 4.943 1.00 93.31 71 ILE A C 1
ATOM 500 O O . ILE A 1 71 ? 3.672 -5.104 5.981 1.00 93.31 71 ILE A O 1
ATOM 504 N N . ALA A 1 72 ? 4.577 -6.753 4.771 1.00 92.56 72 ALA A N 1
ATOM 505 C CA . ALA A 1 72 ? 4.431 -7.742 5.835 1.00 92.56 72 ALA A CA 1
ATOM 506 C C . ALA A 1 72 ? 5.286 -7.379 7.062 1.00 92.56 72 ALA A C 1
ATOM 508 O O . ALA A 1 72 ? 4.820 -7.484 8.194 1.00 92.56 72 ALA A O 1
ATOM 509 N N . ASP A 1 73 ? 6.515 -6.906 6.844 1.00 92.44 73 ASP A N 1
ATOM 510 C CA . ASP A 1 73 ? 7.396 -6.426 7.907 1.00 92.44 73 ASP A CA 1
ATOM 511 C C . ASP A 1 73 ? 6.808 -5.181 8.609 1.00 92.44 73 ASP A C 1
ATOM 513 O O . ASP A 1 73 ? 6.853 -5.117 9.839 1.00 92.44 73 ASP A O 1
ATOM 517 N N . PHE A 1 74 ? 6.164 -4.263 7.874 1.00 92.69 74 PHE A N 1
ATOM 518 C CA . PHE A 1 74 ? 5.402 -3.148 8.453 1.00 92.69 74 PHE A CA 1
ATOM 519 C C . PHE A 1 74 ? 4.287 -3.644 9.380 1.00 92.69 74 PHE A C 1
ATOM 521 O O . PHE A 1 74 ? 4.242 -3.225 10.530 1.00 92.69 74 PHE A O 1
ATOM 528 N N . TYR A 1 75 ? 3.439 -4.583 8.947 1.00 92.94 75 TYR A N 1
ATOM 529 C CA . TYR A 1 75 ? 2.350 -5.119 9.782 1.00 92.94 75 TYR A CA 1
ATOM 530 C C . TYR A 1 75 ? 2.828 -5.902 11.017 1.00 92.94 75 TYR A C 1
ATOM 532 O O . TYR A 1 75 ? 2.093 -6.039 11.996 1.00 92.94 75 TYR A O 1
ATOM 540 N N . LEU A 1 76 ? 4.080 -6.365 11.017 1.00 91.44 76 LEU A N 1
ATOM 541 C CA . LEU A 1 76 ? 4.750 -6.919 12.198 1.00 91.44 76 LEU A CA 1
ATOM 542 C C . LEU A 1 76 ? 5.304 -5.840 13.149 1.00 91.44 76 LEU A C 1
ATOM 544 O O . LEU A 1 76 ? 5.931 -6.188 14.148 1.00 91.44 76 LEU A O 1
ATOM 548 N N . GLY A 1 77 ? 5.103 -4.554 12.851 1.00 88.75 77 GLY A N 1
ATOM 549 C CA . GLY A 1 77 ? 5.610 -3.426 13.633 1.00 88.75 77 GLY A CA 1
ATOM 550 C C . GLY A 1 77 ? 7.091 -3.125 13.400 1.00 88.75 77 GLY A C 1
ATOM 551 O O . GLY A 1 77 ? 7.707 -2.426 14.202 1.00 88.75 77 GLY A O 1
ATOM 552 N N . LYS A 1 78 ? 7.702 -3.662 12.335 1.00 88.88 78 LYS A N 1
ATOM 553 C CA . LYS A 1 78 ? 9.105 -3.366 12.029 1.00 88.88 78 LYS A CA 1
ATOM 554 C C . LYS A 1 78 ? 9.225 -1.988 11.370 1.00 88.88 78 LYS A C 1
ATOM 556 O O . LYS A 1 78 ? 8.349 -1.611 10.589 1.00 88.88 78 LYS A O 1
ATOM 561 N N . PRO A 1 79 ? 10.331 -1.263 11.604 1.00 82.94 79 PRO A N 1
ATOM 562 C CA . PRO A 1 79 ? 10.622 -0.042 10.867 1.00 82.94 79 PRO A CA 1
ATOM 563 C C . PRO A 1 79 ? 10.689 -0.320 9.363 1.00 82.94 79 PRO A C 1
ATOM 565 O O . PRO A 1 79 ? 11.354 -1.262 8.925 1.00 82.94 79 PRO A O 1
ATOM 568 N N . THR A 1 80 ? 10.017 0.509 8.568 1.00 84.88 80 THR A N 1
ATOM 569 C CA . THR A 1 80 ? 10.004 0.399 7.103 1.00 84.88 80 THR A CA 1
ATOM 570 C C . THR A 1 80 ? 10.210 1.759 6.446 1.00 84.88 80 THR A C 1
ATOM 572 O O . THR A 1 80 ? 10.268 2.798 7.103 1.00 84.88 80 THR A O 1
ATOM 575 N N . ARG A 1 81 ? 10.377 1.757 5.121 1.00 85.00 81 ARG A N 1
ATOM 576 C CA . ARG A 1 81 ? 10.508 2.984 4.327 1.00 85.00 81 ARG A CA 1
ATOM 577 C C . ARG A 1 81 ? 9.170 3.722 4.260 1.00 85.00 81 ARG A C 1
ATOM 579 O O . ARG A 1 81 ? 8.118 3.087 4.259 1.00 85.00 81 ARG A O 1
ATOM 586 N N . ILE A 1 82 ? 9.216 5.045 4.090 1.00 86.00 82 ILE A N 1
ATOM 587 C CA . ILE A 1 82 ? 8.022 5.907 3.998 1.00 86.00 82 ILE A CA 1
ATOM 588 C C . ILE A 1 82 ? 7.005 5.344 2.993 1.00 86.00 82 ILE A C 1
ATOM 590 O O . ILE A 1 82 ? 5.837 5.190 3.336 1.00 86.00 82 ILE A O 1
ATOM 594 N N . GLN A 1 83 ? 7.453 4.931 1.800 1.00 86.12 83 GLN A N 1
ATOM 595 C CA . GLN A 1 83 ? 6.582 4.393 0.745 1.00 86.12 83 GLN A CA 1
ATOM 596 C C . GLN A 1 83 ? 5.762 3.175 1.196 1.00 86.12 83 GLN A C 1
ATOM 598 O O . GLN A 1 83 ? 4.626 3.009 0.763 1.00 86.12 83 GLN A O 1
ATOM 603 N N . VAL A 1 84 ? 6.321 2.338 2.074 1.00 90.12 84 VAL A N 1
ATOM 604 C CA . VAL A 1 84 ? 5.666 1.128 2.587 1.00 90.12 84 VAL A CA 1
ATOM 605 C C . VAL A 1 84 ? 4.537 1.516 3.539 1.00 90.12 84 VAL A C 1
ATOM 607 O O . VAL A 1 84 ? 3.408 1.065 3.363 1.00 90.12 84 VAL A O 1
ATOM 610 N N . SER A 1 85 ? 4.815 2.417 4.487 1.00 89.19 85 SER A N 1
ATOM 611 C CA . SER A 1 85 ? 3.800 2.945 5.408 1.00 89.19 85 SER A CA 1
ATOM 612 C C . SER A 1 85 ? 2.684 3.701 4.672 1.00 89.19 85 SER A C 1
ATOM 614 O O . SER A 1 85 ? 1.506 3.457 4.924 1.00 89.19 85 SER A O 1
ATOM 616 N N . THR A 1 86 ? 3.032 4.543 3.690 1.00 89.75 86 THR A N 1
ATOM 617 C CA . THR A 1 86 ? 2.066 5.261 2.846 1.00 89.75 86 THR A CA 1
ATOM 618 C C . THR A 1 86 ? 1.168 4.294 2.079 1.00 89.75 86 THR A C 1
ATOM 620 O O . THR A 1 86 ? -0.045 4.489 2.031 1.00 89.75 86 THR A O 1
ATOM 623 N N . LEU A 1 87 ? 1.736 3.234 1.500 1.00 91.44 87 LEU A N 1
ATOM 624 C CA . LEU A 1 87 ? 0.963 2.221 0.791 1.00 91.44 87 LEU A CA 1
ATOM 625 C C . LEU A 1 87 ? 0.007 1.473 1.726 1.00 91.44 87 LEU A C 1
ATOM 627 O O . LEU A 1 87 ? -1.166 1.331 1.391 1.00 91.44 87 LEU A O 1
ATOM 631 N N . ALA A 1 88 ? 0.484 1.014 2.884 1.00 92.81 88 ALA A N 1
ATOM 632 C CA . ALA A 1 88 ? -0.353 0.298 3.844 1.00 92.81 88 ALA A CA 1
ATOM 633 C C . ALA A 1 88 ? -1.540 1.158 4.312 1.00 92.81 88 ALA A C 1
ATOM 635 O O . ALA A 1 88 ? -2.667 0.670 4.378 1.00 92.81 88 ALA A O 1
ATOM 636 N N . ILE A 1 89 ? -1.307 2.453 4.556 1.00 92.19 89 ILE A N 1
ATOM 637 C CA . ILE A 1 89 ? -2.362 3.418 4.891 1.00 92.19 89 ILE A CA 1
ATOM 638 C C . ILE A 1 89 ? -3.347 3.574 3.726 1.00 92.19 89 ILE A C 1
ATOM 640 O O . ILE A 1 89 ? -4.553 3.482 3.942 1.00 92.19 89 ILE A O 1
ATOM 644 N N . ASN A 1 90 ? -2.861 3.756 2.494 1.00 91.00 90 ASN A N 1
ATOM 645 C CA . ASN A 1 90 ? -3.722 3.891 1.315 1.00 91.00 90 ASN A CA 1
ATOM 646 C C . ASN A 1 90 ? -4.597 2.648 1.099 1.00 91.00 90 ASN A C 1
ATOM 648 O O . ASN A 1 90 ? -5.790 2.785 0.847 1.00 91.00 90 ASN A O 1
ATOM 652 N N . VAL A 1 91 ? -4.039 1.443 1.252 1.00 93.50 91 VAL A N 1
ATOM 653 C CA . VAL A 1 91 ? -4.789 0.176 1.176 1.00 93.50 91 VAL A CA 1
ATOM 654 C C . VAL A 1 91 ? -5.930 0.156 2.190 1.00 93.50 91 VAL A C 1
ATOM 656 O O . VAL A 1 91 ? -7.071 -0.114 1.818 1.00 93.50 91 VAL A O 1
ATOM 659 N N . SER A 1 92 ? -5.644 0.480 3.452 1.00 93.88 92 SER A N 1
ATOM 660 C CA . SER A 1 92 ? -6.656 0.509 4.509 1.00 93.88 92 SER A CA 1
ATOM 661 C C . SER A 1 92 ? -7.694 1.614 4.307 1.00 93.88 92 SER A C 1
ATOM 663 O O . SER A 1 92 ? -8.872 1.416 4.604 1.00 93.88 92 SER A O 1
ATOM 665 N N . MET A 1 93 ? -7.300 2.764 3.755 1.00 93.56 93 MET A N 1
ATOM 666 C CA . MET A 1 93 ? -8.238 3.825 3.379 1.00 93.56 93 MET A CA 1
ATOM 667 C C . MET A 1 93 ? -9.171 3.382 2.255 1.00 93.56 93 MET A C 1
ATOM 669 O O . MET A 1 93 ? -10.376 3.612 2.328 1.00 93.56 93 MET A O 1
ATOM 673 N N . TYR A 1 94 ? -8.630 2.735 1.224 1.00 92.00 94 TYR A N 1
ATOM 674 C CA . TYR A 1 94 ? -9.429 2.190 0.138 1.00 92.00 94 TYR A CA 1
ATOM 675 C C . TYR A 1 94 ? -10.398 1.139 0.660 1.00 92.00 94 TYR A C 1
ATOM 677 O O . TYR A 1 94 ? -11.593 1.270 0.430 1.00 92.00 94 TYR A O 1
ATOM 685 N N . ALA A 1 95 ? -9.930 0.169 1.443 1.00 92.94 95 ALA A N 1
ATOM 686 C CA . ALA A 1 95 ? -10.797 -0.838 2.049 1.00 92.94 95 ALA A CA 1
ATOM 687 C C . ALA A 1 95 ? -11.948 -0.221 2.863 1.00 92.94 95 ALA A C 1
ATOM 689 O O . ALA A 1 95 ? -13.077 -0.693 2.776 1.00 92.94 95 ALA A O 1
ATOM 690 N N . HIS A 1 96 ? -11.692 0.877 3.582 1.00 91.12 96 HIS A N 1
ATOM 691 C CA . HIS A 1 96 ? -12.720 1.598 4.335 1.00 91.12 96 HIS A CA 1
ATOM 692 C C . HIS A 1 96 ? -13.765 2.297 3.446 1.00 91.12 96 HIS A C 1
ATOM 694 O O . HIS A 1 96 ? -14.923 2.434 3.837 1.00 91.12 96 HIS A O 1
ATOM 700 N N . LEU A 1 97 ? -13.363 2.773 2.266 1.00 91.75 97 LEU A N 1
ATOM 701 C CA . LEU A 1 97 ? -14.201 3.570 1.365 1.00 91.75 97 LEU A CA 1
ATOM 702 C C . LEU A 1 97 ? -14.843 2.758 0.235 1.00 91.75 97 LEU A C 1
ATOM 704 O O . LEU A 1 97 ? -15.723 3.271 -0.462 1.00 91.75 97 LEU A O 1
ATOM 708 N N . LEU A 1 98 ? -14.386 1.527 0.014 1.00 91.50 98 LEU A N 1
ATOM 709 C CA . LEU A 1 98 ? -14.830 0.710 -1.101 1.00 91.50 98 LEU A CA 1
ATOM 710 C C . LEU A 1 98 ? -16.309 0.315 -0.958 1.00 91.50 98 LEU A C 1
ATOM 712 O O . LEU A 1 98 ? -16.761 -0.074 0.120 1.00 91.50 98 LEU A O 1
ATOM 716 N N . PRO A 1 99 ? -17.081 0.366 -2.057 1.00 87.44 99 PRO A N 1
ATOM 717 C CA . PRO A 1 99 ? -18.455 -0.104 -2.051 1.00 87.44 99 PRO A CA 1
ATOM 718 C C . PRO A 1 99 ? -18.522 -1.634 -1.962 1.00 87.44 99 PRO A C 1
ATOM 720 O O . PRO A 1 99 ? -17.598 -2.354 -2.354 1.00 87.44 99 PRO A O 1
ATOM 723 N N . ALA A 1 100 ? -19.675 -2.147 -1.529 1.00 87.00 100 ALA A N 1
ATOM 724 C CA . ALA A 1 100 ? -19.964 -3.574 -1.608 1.00 87.00 100 ALA A CA 1
ATOM 725 C C . ALA A 1 100 ? -19.802 -4.086 -3.053 1.00 87.00 100 ALA A C 1
ATOM 727 O O . ALA A 1 100 ? -20.197 -3.428 -4.018 1.00 87.00 100 ALA A O 1
ATOM 728 N N . GLY A 1 101 ? -19.209 -5.272 -3.209 1.00 86.25 101 GLY A N 1
ATOM 729 C CA . GLY A 1 101 ? -18.963 -5.852 -4.530 1.00 86.25 101 GLY A CA 1
ATOM 730 C C . GLY A 1 101 ? -17.920 -5.097 -5.362 1.00 86.25 101 GLY A C 1
ATOM 731 O O . GLY A 1 101 ? -17.978 -5.169 -6.592 1.00 86.25 101 GLY A O 1
ATOM 732 N N . HIS A 1 102 ? -16.975 -4.403 -4.717 1.00 90.12 102 HIS A N 1
ATOM 733 C CA . HIS A 1 102 ? -15.847 -3.689 -5.336 1.00 90.12 102 HIS A CA 1
ATOM 734 C C . HIS A 1 102 ? -15.028 -4.529 -6.330 1.00 90.12 102 HIS A C 1
ATOM 736 O O . HIS A 1 102 ? -14.398 -3.979 -7.225 1.00 90.12 102 HIS A O 1
ATOM 742 N N . GLY A 1 103 ? -15.056 -5.859 -6.217 1.00 91.31 103 GLY A N 1
ATOM 743 C CA . GLY A 1 103 ? -14.448 -6.763 -7.192 1.00 91.31 103 GLY A CA 1
ATOM 744 C C . GLY A 1 103 ? -12.954 -7.011 -6.992 1.00 91.31 103 GLY A C 1
ATOM 745 O O . GLY A 1 103 ? -12.357 -7.687 -7.814 1.00 91.31 103 GLY A O 1
ATOM 746 N N . CYS A 1 104 ? -12.337 -6.512 -5.923 1.00 92.00 104 CYS A N 1
ATOM 747 C CA . CYS A 1 104 ? -10.982 -6.930 -5.550 1.00 92.00 104 CYS A CA 1
ATOM 748 C C . CYS A 1 104 ? -11.056 -8.275 -4.794 1.00 92.00 104 CYS A C 1
ATOM 750 O O . CYS A 1 104 ? -11.968 -8.416 -3.979 1.00 92.00 104 CYS A O 1
ATOM 752 N N . PRO A 1 105 ? -10.127 -9.228 -5.001 1.00 89.94 105 PRO A N 1
ATOM 753 C CA . PRO A 1 105 ? -9.001 -9.193 -5.941 1.00 89.94 105 PRO A CA 1
ATOM 754 C C . PRO A 1 105 ? -9.310 -9.823 -7.320 1.00 89.94 105 PRO A C 1
ATOM 756 O O . PRO A 1 105 ? -8.448 -9.824 -8.200 1.00 89.94 105 PRO A O 1
ATOM 759 N N . ASP A 1 106 ? -10.512 -10.372 -7.519 1.00 90.31 106 ASP A N 1
ATOM 760 C CA . ASP A 1 106 ? -10.814 -11.281 -8.639 1.00 90.31 106 ASP A CA 1
ATOM 761 C C . ASP A 1 106 ? -11.193 -10.581 -9.954 1.00 90.31 106 ASP A C 1
ATOM 763 O O . ASP A 1 106 ? -10.898 -11.062 -11.048 1.00 90.31 106 ASP A O 1
ATOM 767 N N . HIS A 1 107 ? -11.825 -9.414 -9.869 1.00 91.94 107 HIS A N 1
ATOM 768 C CA . HIS A 1 107 ? -12.292 -8.617 -11.000 1.00 91.94 107 HIS A CA 1
ATOM 769 C C . HIS A 1 107 ? -11.482 -7.321 -11.101 1.00 91.94 107 HIS A C 1
ATOM 771 O O . HIS A 1 107 ? -11.977 -6.239 -10.788 1.00 91.94 107 HIS A O 1
ATOM 777 N N . MET A 1 108 ? -10.229 -7.429 -11.557 1.00 87.00 108 MET A N 1
ATOM 778 C CA . MET A 1 108 ? -9.242 -6.334 -11.548 1.00 87.00 108 MET A CA 1
ATOM 779 C C . MET A 1 108 ? -9.719 -5.026 -12.193 1.00 87.00 108 MET A C 1
ATOM 781 O O . MET A 1 108 ? -9.429 -3.955 -11.670 1.00 87.00 108 MET A O 1
ATOM 785 N N . GLU A 1 109 ? -10.479 -5.088 -13.288 1.00 89.06 109 GLU A N 1
ATOM 786 C CA . GLU A 1 109 ? -11.003 -3.877 -13.933 1.00 89.06 109 GLU A CA 1
ATOM 787 C C . GLU A 1 109 ? -12.042 -3.167 -13.054 1.00 89.06 109 GLU A C 1
ATOM 789 O O . GLU A 1 109 ? -11.964 -1.962 -12.825 1.00 89.06 109 GLU A O 1
ATOM 794 N N . LYS A 1 110 ? -12.964 -3.937 -12.467 1.00 91.69 110 LYS A N 1
ATOM 795 C CA . LYS A 1 110 ? -13.957 -3.424 -11.517 1.00 91.69 110 LYS A CA 1
ATOM 796 C C . LYS A 1 110 ? -13.291 -2.905 -10.240 1.00 91.69 110 LYS A C 1
ATOM 798 O O . LYS A 1 110 ? -13.660 -1.843 -9.750 1.00 91.69 110 LYS A O 1
ATOM 803 N N . CYS A 1 111 ? -12.282 -3.625 -9.750 1.00 92.19 111 CYS A N 1
ATOM 804 C CA . CYS A 1 111 ? -11.476 -3.224 -8.606 1.00 92.19 111 CYS A CA 1
ATOM 805 C C . CYS A 1 111 ? -10.803 -1.871 -8.860 1.00 92.19 111 CYS A C 1
ATOM 807 O O . CYS A 1 111 ? -10.965 -0.959 -8.056 1.00 92.19 111 CYS A O 1
ATOM 809 N N . ARG A 1 112 ? -10.131 -1.690 -10.007 1.00 88.56 112 ARG A N 1
ATOM 810 C CA . ARG A 1 112 ? -9.486 -0.418 -10.365 1.00 88.56 112 ARG A CA 1
ATOM 811 C C . ARG A 1 112 ? -10.495 0.726 -10.435 1.00 88.56 112 ARG A C 1
ATOM 813 O O . ARG A 1 112 ? -10.257 1.773 -9.845 1.00 88.56 112 ARG A O 1
ATOM 820 N N . GLN A 1 113 ? -11.643 0.507 -11.076 1.00 90.06 113 GLN A N 1
ATOM 821 C CA . GLN A 1 113 ? -12.720 1.502 -11.134 1.00 90.06 113 GLN A CA 1
ATOM 822 C C . GLN A 1 113 ? -13.222 1.888 -9.737 1.00 90.06 113 GLN A C 1
ATOM 824 O O . GLN A 1 113 ? -13.426 3.071 -9.459 1.00 90.06 113 GLN A O 1
ATOM 829 N N . ALA A 1 114 ? -13.382 0.909 -8.844 1.00 91.31 114 ALA A N 1
ATOM 830 C CA . ALA A 1 114 ? -13.794 1.155 -7.471 1.00 91.31 114 ALA A CA 1
ATOM 831 C C . ALA A 1 114 ? -12.725 1.939 -6.689 1.00 91.31 114 ALA A C 1
ATOM 833 O O . ALA A 1 114 ? -13.064 2.924 -6.036 1.00 91.31 114 ALA A O 1
ATOM 834 N N . LEU A 1 115 ? -11.442 1.578 -6.812 1.00 89.44 115 LEU A N 1
ATOM 835 C CA . LEU A 1 115 ? -10.327 2.304 -6.192 1.00 89.44 115 LEU A CA 1
ATOM 836 C C . LEU A 1 115 ? -10.261 3.758 -6.688 1.00 89.44 115 LEU A C 1
ATOM 838 O O . LEU A 1 115 ? -10.280 4.678 -5.873 1.00 89.44 115 LEU A O 1
ATOM 842 N N . THR A 1 116 ? -10.310 3.999 -8.000 1.00 87.19 116 THR A N 1
ATOM 843 C CA . THR A 1 116 ? -10.331 5.361 -8.566 1.00 87.19 116 THR A CA 1
ATOM 844 C C . THR A 1 116 ? -11.537 6.175 -8.086 1.00 87.19 116 THR A C 1
ATOM 846 O O . THR A 1 116 ? -11.421 7.375 -7.840 1.00 87.19 116 THR A O 1
ATOM 849 N N . ALA A 1 117 ? -12.704 5.550 -7.902 1.00 87.81 117 ALA A N 1
ATOM 850 C CA . ALA A 1 117 ? -13.874 6.240 -7.362 1.00 87.81 117 ALA A CA 1
ATOM 851 C C . ALA A 1 117 ? -13.654 6.713 -5.912 1.00 87.81 117 ALA A C 1
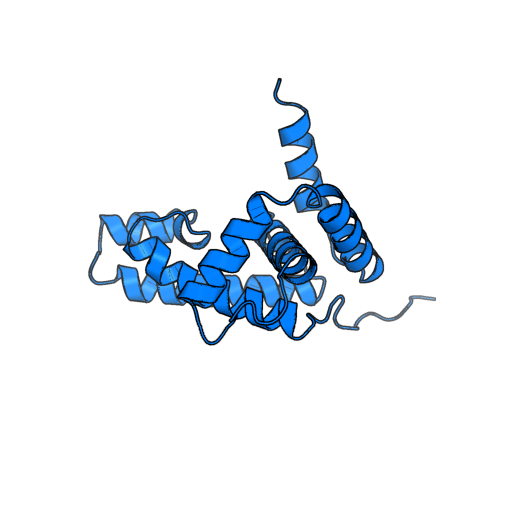ATOM 853 O O . ALA A 1 117 ? -14.104 7.803 -5.550 1.00 87.81 117 ALA A O 1
ATOM 854 N N . THR A 1 118 ? -12.922 5.944 -5.095 1.00 86.88 118 THR A N 1
ATOM 855 C CA . THR A 1 118 ? -12.609 6.342 -3.710 1.00 86.88 118 THR A CA 1
ATOM 856 C C . THR A 1 118 ? -11.652 7.531 -3.625 1.00 86.88 118 THR A C 1
ATOM 858 O O . THR A 1 118 ? -11.744 8.310 -2.676 1.00 86.88 118 THR A O 1
ATOM 861 N N . GLU A 1 119 ? -10.793 7.743 -4.628 1.00 79.38 119 GLU A N 1
ATOM 862 C CA . GLU A 1 119 ? -9.862 8.879 -4.648 1.00 79.38 119 GLU A CA 1
ATOM 863 C C . GLU A 1 119 ? -10.578 10.234 -4.653 1.00 79.38 119 GLU A C 1
ATOM 865 O O . GLU A 1 119 ? -10.037 11.211 -4.133 1.00 79.38 119 GLU A O 1
ATOM 870 N N . ARG A 1 120 ? -11.797 10.279 -5.204 1.00 78.75 120 ARG A N 1
ATOM 871 C CA . ARG A 1 120 ? -12.656 11.471 -5.284 1.00 78.75 120 ARG A CA 1
ATOM 872 C C . ARG A 1 120 ? -13.682 11.552 -4.150 1.00 78.75 120 ARG A C 1
ATOM 874 O O . ARG A 1 120 ? -14.562 12.409 -4.182 1.00 78.75 120 ARG A O 1
ATOM 881 N N . SER A 1 121 ? -13.615 10.651 -3.171 1.00 82.00 121 SER A N 1
ATOM 882 C CA . SER A 1 121 ? -14.553 10.636 -2.050 1.00 82.00 121 SER A CA 1
ATOM 883 C C . SER A 1 121 ? -14.319 11.827 -1.120 1.00 82.00 121 SER A C 1
ATOM 885 O O . SER A 1 121 ? -13.201 12.060 -0.669 1.00 82.00 121 SER A O 1
ATOM 887 N N . GLY A 1 122 ? -15.391 12.527 -0.739 1.00 85.25 122 GLY A N 1
ATOM 888 C CA . GLY A 1 122 ? -15.338 13.566 0.299 1.00 85.25 122 GLY A CA 1
ATOM 889 C C . GLY A 1 122 ? -15.055 13.034 1.712 1.00 85.25 122 GLY A C 1
ATOM 890 O O . GLY A 1 122 ? -14.899 13.820 2.634 1.00 85.25 122 GLY A O 1
ATOM 891 N N . LYS A 1 123 ? -14.983 11.707 1.895 1.00 88.12 123 LYS A N 1
ATOM 892 C CA . LYS A 1 123 ? -14.745 11.044 3.190 1.00 88.12 123 LYS A CA 1
ATOM 893 C C . LYS A 1 123 ? -13.287 10.625 3.408 1.00 88.12 123 LYS A C 1
ATOM 895 O O . LYS A 1 123 ? -13.002 9.828 4.299 1.00 88.12 123 LYS A O 1
ATOM 900 N N . ARG A 1 124 ? -12.356 11.092 2.568 1.00 86.38 124 ARG A N 1
ATOM 901 C CA . ARG A 1 124 ? -10.946 10.675 2.642 1.00 86.38 124 ARG A CA 1
ATOM 902 C C . ARG A 1 124 ? -10.280 11.076 3.951 1.00 86.38 124 ARG A C 1
ATOM 904 O O . ARG A 1 124 ? -9.565 10.253 4.510 1.00 86.38 124 ARG A O 1
ATOM 911 N N . ASP A 1 125 ? -10.548 12.271 4.462 1.00 87.75 125 ASP A N 1
ATOM 912 C CA . ASP A 1 125 ? -9.919 12.734 5.704 1.00 87.75 125 ASP A CA 1
ATOM 913 C C . ASP A 1 125 ? -10.415 11.944 6.921 1.00 87.75 125 ASP A C 1
ATOM 915 O O . ASP A 1 125 ? -9.620 11.535 7.767 1.00 87.75 125 ASP A O 1
ATOM 919 N N . GLU A 1 126 ? -11.716 11.640 6.966 1.00 89.25 126 GLU A N 1
ATOM 920 C CA . GLU A 1 126 ? -12.314 10.776 7.992 1.00 89.25 126 GLU A CA 1
ATOM 921 C C . GLU A 1 126 ? -11.735 9.354 7.933 1.00 89.25 126 GLU A C 1
ATOM 923 O O . GLU A 1 126 ? -11.339 8.794 8.959 1.00 89.25 126 GLU A O 1
ATOM 928 N N . ALA A 1 127 ? -11.627 8.786 6.726 1.00 91.06 127 ALA A N 1
ATOM 929 C CA . ALA A 1 127 ? -11.024 7.474 6.516 1.00 91.06 127 ALA A CA 1
ATOM 930 C C . ALA A 1 127 ? -9.551 7.459 6.946 1.00 91.06 127 ALA A C 1
ATOM 932 O O . ALA A 1 127 ? -9.127 6.536 7.639 1.00 91.06 127 ALA A O 1
ATOM 933 N N . LEU A 1 128 ? -8.780 8.493 6.592 1.00 91.56 128 LEU A N 1
ATOM 934 C CA . LEU A 1 128 ? -7.380 8.623 6.987 1.00 91.56 128 LEU A CA 1
ATOM 935 C C . LEU A 1 128 ? -7.243 8.684 8.511 1.00 91.56 128 LEU A C 1
ATOM 937 O O . LEU A 1 128 ? -6.466 7.921 9.080 1.00 91.56 128 LEU A O 1
ATOM 941 N N . ALA A 1 129 ? -8.014 9.544 9.180 1.00 91.56 129 ALA A N 1
ATOM 942 C CA . ALA A 1 129 ? -7.987 9.662 10.637 1.00 91.56 129 ALA A CA 1
ATOM 943 C C . ALA A 1 129 ? -8.321 8.326 11.323 1.00 91.56 129 ALA A C 1
ATOM 945 O O . ALA A 1 129 ? -7.639 7.922 12.267 1.00 91.56 129 ALA A O 1
ATOM 946 N N . SER A 1 130 ? -9.326 7.610 10.810 1.00 93.19 130 SER A N 1
ATOM 947 C CA . SER A 1 130 ? -9.719 6.288 11.305 1.00 93.19 130 SER A CA 1
ATOM 948 C C . SER A 1 130 ? -8.610 5.244 11.126 1.00 93.19 130 SER A C 1
ATOM 950 O O . SER A 1 130 ? -8.283 4.512 12.061 1.00 93.19 130 SER A O 1
ATOM 952 N N . VAL A 1 131 ? -7.971 5.197 9.953 1.00 94.12 131 VAL A N 1
ATOM 953 C CA . VAL A 1 131 ? -6.863 4.272 9.660 1.00 94.12 131 VAL A CA 1
ATOM 954 C C . VAL A 1 131 ? -5.650 4.553 10.541 1.00 94.12 131 VAL A C 1
ATOM 956 O O . VAL A 1 131 ? -5.141 3.625 11.165 1.00 94.12 131 VAL A O 1
ATOM 959 N N . LEU A 1 132 ? -5.217 5.814 10.638 1.00 92.88 132 LEU A N 1
ATOM 960 C CA . LEU A 1 132 ? -4.071 6.194 11.468 1.00 92.88 132 LEU A CA 1
ATOM 961 C C . LEU A 1 132 ? -4.302 5.809 12.927 1.00 92.88 132 LEU A C 1
ATOM 963 O O . LEU A 1 132 ? -3.420 5.223 13.549 1.00 92.88 132 LEU A O 1
ATOM 967 N N . LYS A 1 133 ? -5.510 6.058 13.447 1.00 92.38 133 LYS A N 1
ATOM 968 C CA . LYS A 1 133 ? -5.881 5.640 14.798 1.00 92.38 133 LYS A CA 1
ATOM 969 C C . LYS A 1 133 ? -5.791 4.122 14.970 1.00 92.38 133 LYS A C 1
ATOM 971 O O . LYS A 1 133 ? -5.152 3.671 15.914 1.00 92.38 133 LYS A O 1
ATOM 976 N N . ARG A 1 134 ? -6.371 3.332 14.056 1.00 93.38 134 ARG A N 1
ATOM 977 C CA . ARG A 1 134 ? -6.296 1.858 14.115 1.00 93.38 134 ARG A CA 1
ATOM 978 C C . ARG A 1 134 ? -4.853 1.354 14.084 1.00 93.38 134 ARG A C 1
ATOM 980 O O . ARG A 1 134 ? -4.515 0.457 14.844 1.00 93.38 134 ARG A O 1
ATOM 987 N N . PHE A 1 135 ? -4.008 1.934 13.233 1.00 93.31 135 PHE A N 1
ATOM 988 C CA . PHE A 1 135 ? -2.603 1.546 13.113 1.00 93.31 135 PHE A CA 1
ATOM 989 C C . PHE A 1 135 ? -1.781 1.941 14.349 1.00 93.31 135 PHE A C 1
ATOM 991 O O . PHE A 1 135 ? -0.934 1.168 14.795 1.00 93.31 135 PHE A O 1
ATOM 998 N N . GLN A 1 136 ? -2.054 3.106 14.936 1.00 90.94 136 GLN A N 1
ATOM 999 C CA . GLN A 1 136 ? -1.415 3.548 16.174 1.00 90.94 136 GLN A CA 1
ATOM 1000 C C . GLN A 1 136 ? -1.837 2.690 17.375 1.00 90.94 136 GLN A C 1
ATOM 1002 O O . GLN A 1 136 ? -0.980 2.284 18.156 1.00 90.94 136 GLN A O 1
ATOM 1007 N N . ASP A 1 137 ? -3.129 2.367 17.495 1.00 91.19 137 ASP A N 1
ATOM 1008 C CA . ASP A 1 137 ? -3.663 1.478 18.539 1.00 91.19 137 ASP A CA 1
ATOM 1009 C C . ASP A 1 137 ? -3.078 0.048 18.411 1.00 91.19 137 ASP A C 1
ATOM 1011 O O . ASP A 1 137 ? -2.931 -0.666 19.402 1.00 91.19 137 ASP A O 1
ATOM 1015 N N . ALA A 1 138 ? -2.677 -0.339 17.195 1.00 90.44 138 ALA A N 1
ATOM 1016 C CA . ALA A 1 138 ? -1.936 -1.558 16.861 1.00 90.44 138 ALA A CA 1
ATOM 1017 C C . ALA A 1 138 ? -0.423 -1.494 17.172 1.00 90.44 138 ALA A C 1
ATOM 1019 O O . ALA A 1 138 ? 0.267 -2.511 17.118 1.00 90.44 138 ALA A O 1
ATOM 1020 N N . GLY A 1 139 ? 0.118 -0.318 17.501 1.00 89.44 139 GLY A N 1
ATOM 1021 C CA . GLY A 1 139 ? 1.544 -0.130 17.780 1.00 89.44 139 GLY A CA 1
ATOM 1022 C C . GLY A 1 139 ? 2.431 -0.050 16.534 1.00 89.44 139 GLY A C 1
ATOM 1023 O O . GLY A 1 139 ? 3.632 -0.306 16.628 1.00 89.44 139 GLY A O 1
ATOM 1024 N N . LEU A 1 140 ? 1.867 0.289 15.371 1.00 90.56 140 LEU A N 1
ATOM 1025 C CA . LEU A 1 140 ? 2.641 0.524 14.151 1.00 90.56 140 LEU A CA 1
ATOM 1026 C C . LEU A 1 140 ? 3.392 1.861 14.219 1.00 90.56 140 LEU A C 1
ATOM 1028 O O . LEU A 1 140 ? 2.862 2.866 14.693 1.00 90.56 140 LEU A O 1
ATOM 1032 N N . ASP A 1 141 ? 4.619 1.887 13.694 1.00 86.06 141 ASP A N 1
ATOM 1033 C CA . ASP A 1 141 ? 5.388 3.124 13.548 1.00 86.06 141 ASP A CA 1
ATOM 1034 C C . ASP A 1 141 ? 4.879 3.937 12.349 1.00 86.06 141 ASP A C 1
ATOM 1036 O O . ASP A 1 141 ? 5.073 3.569 11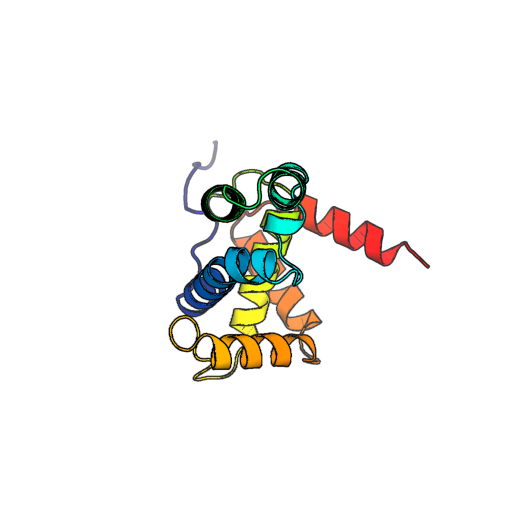.187 1.00 86.06 141 ASP A O 1
ATOM 1040 N N . LEU A 1 142 ? 4.216 5.056 12.645 1.00 88.19 142 LEU A N 1
ATOM 1041 C CA . LEU A 1 142 ? 3.668 5.989 11.657 1.00 88.19 142 LEU A CA 1
ATOM 1042 C C . LEU A 1 142 ? 4.538 7.236 11.466 1.00 88.19 142 LEU A C 1
ATOM 1044 O O . LEU A 1 142 ? 4.228 8.070 10.612 1.00 88.19 142 LEU A O 1
ATOM 1048 N N . SER A 1 143 ? 5.642 7.363 12.210 1.00 86.31 143 SER A N 1
ATOM 1049 C CA . SER A 1 143 ? 6.516 8.537 12.139 1.00 86.31 143 SER A CA 1
ATOM 1050 C C . SER A 1 143 ? 7.048 8.840 10.727 1.00 86.31 143 SER A C 1
ATOM 1052 O O . SER A 1 143 ? 7.075 10.024 10.367 1.00 86.31 143 SER A O 1
ATOM 1054 N N . PRO A 1 144 ? 7.374 7.848 9.862 1.00 84.75 144 PRO A N 1
ATOM 1055 C CA . PRO A 1 144 ? 7.819 8.137 8.499 1.00 84.75 144 PRO A CA 1
ATOM 1056 C C . PRO A 1 144 ? 6.715 8.787 7.647 1.00 84.75 144 PRO A C 1
ATOM 1058 O O . PRO A 1 144 ? 6.983 9.703 6.867 1.00 84.75 144 PRO A O 1
ATOM 1061 N N . PHE A 1 145 ? 5.463 8.350 7.816 1.00 85.94 145 PHE A N 1
ATOM 1062 C CA . PHE A 1 145 ? 4.307 8.914 7.119 1.00 85.94 145 PHE A CA 1
ATOM 1063 C C . PHE A 1 145 ? 3.966 10.321 7.626 1.00 85.94 145 PHE A C 1
ATOM 1065 O O . PHE A 1 145 ? 3.731 11.236 6.837 1.00 85.94 145 PHE A O 1
ATOM 1072 N N . GLU A 1 146 ? 3.967 10.523 8.943 1.00 85.69 146 GLU A N 1
ATOM 1073 C CA . GLU A 1 146 ? 3.672 11.829 9.536 1.00 85.69 146 GLU A CA 1
ATOM 1074 C C . GLU A 1 146 ? 4.701 12.894 9.154 1.00 85.69 146 GLU A C 1
ATOM 1076 O O . GLU A 1 146 ? 4.332 14.050 8.933 1.00 85.69 146 GLU A O 1
ATOM 1081 N N . ALA A 1 147 ? 5.978 12.512 9.054 1.00 85.38 147 ALA A N 1
ATOM 1082 C CA . ALA A 1 147 ? 7.033 13.392 8.570 1.00 85.38 147 ALA A CA 1
ATOM 1083 C C . ALA A 1 147 ? 6.757 13.861 7.132 1.00 85.38 147 ALA A C 1
ATOM 1085 O O . ALA A 1 147 ? 6.850 15.056 6.862 1.00 85.38 147 ALA A O 1
ATOM 1086 N N . LEU A 1 148 ? 6.343 12.948 6.242 1.00 84.38 148 LEU A N 1
ATOM 1087 C CA . LEU A 1 148 ? 5.965 13.275 4.863 1.00 84.38 148 LEU A CA 1
ATOM 1088 C C . LEU A 1 148 ? 4.744 14.204 4.798 1.00 84.38 148 LEU A C 1
ATOM 1090 O O . LEU A 1 148 ? 4.717 15.142 4.006 1.00 84.38 148 LEU A O 1
ATOM 1094 N N . ARG A 1 149 ? 3.721 13.965 5.624 1.00 82.56 149 ARG A N 1
ATOM 1095 C CA . ARG A 1 149 ? 2.532 14.828 5.643 1.00 82.56 149 ARG A CA 1
ATOM 1096 C C . ARG A 1 149 ? 2.881 16.246 6.092 1.00 82.56 149 ARG A C 1
ATOM 1098 O O . ARG A 1 149 ? 2.488 17.206 5.444 1.00 82.56 149 ARG A O 1
ATOM 1105 N N . LYS A 1 150 ? 3.692 16.375 7.148 1.00 81.69 150 LYS A N 1
ATOM 1106 C CA . LYS A 1 150 ? 4.154 17.683 7.630 1.00 81.69 150 LYS A CA 1
ATOM 1107 C C . LYS A 1 150 ? 4.906 18.455 6.549 1.00 81.69 150 LYS A C 1
ATOM 1109 O O . LYS A 1 150 ? 4.710 19.659 6.456 1.00 81.69 150 LYS A O 1
ATOM 1114 N N . THR A 1 151 ? 5.737 17.810 5.729 1.00 77.81 151 THR A N 1
ATOM 1115 C CA . THR A 1 151 ? 6.433 18.515 4.640 1.00 77.81 151 THR A CA 1
ATOM 1116 C C . THR A 1 151 ? 5.494 18.925 3.505 1.00 77.81 151 THR A C 1
ATOM 1118 O O . THR A 1 151 ? 5.707 19.982 2.920 1.00 77.81 151 THR A O 1
ATOM 1121 N N . ALA A 1 152 ? 4.452 18.140 3.215 1.00 72.81 152 ALA A N 1
ATOM 1122 C CA . ALA A 1 152 ? 3.432 18.495 2.228 1.00 72.81 152 ALA A CA 1
ATOM 1123 C C . ALA A 1 152 ? 2.575 19.696 2.671 1.00 72.81 152 ALA A C 1
ATOM 1125 O O . ALA A 1 152 ? 2.315 20.580 1.862 1.00 72.81 152 ALA A O 1
ATOM 1126 N N . ASP A 1 153 ? 2.215 19.770 3.957 1.00 61.28 153 ASP A N 1
ATOM 1127 C CA . ASP A 1 153 ? 1.417 20.871 4.523 1.00 61.28 153 ASP A CA 1
ATOM 1128 C C . ASP A 1 153 ? 2.193 22.204 4.624 1.00 61.28 153 ASP A C 1
ATOM 1130 O O . ASP A 1 153 ? 1.591 23.262 4.791 1.00 61.28 153 ASP A O 1
ATOM 1134 N N . HIS A 1 154 ? 3.531 22.172 4.546 1.00 53.59 154 HIS A N 1
ATOM 1135 C CA . HIS A 1 154 ? 4.405 23.353 4.658 1.00 53.59 154 HIS A CA 1
ATOM 1136 C C . HIS A 1 154 ? 4.921 23.880 3.309 1.00 53.59 154 HIS A C 1
ATOM 1138 O O . HIS A 1 154 ? 5.774 24.769 3.298 1.00 53.59 154 HIS A O 1
ATOM 1144 N N . ASN A 1 155 ? 4.435 23.354 2.181 1.00 36.19 155 ASN A N 1
ATOM 1145 C CA . ASN A 1 155 ? 4.763 23.885 0.860 1.00 36.19 155 ASN A CA 1
ATOM 1146 C C . ASN A 1 155 ? 3.621 24.822 0.401 1.00 36.19 155 ASN A C 1
ATOM 1148 O O . ASN A 1 155 ? 2.535 24.311 0.122 1.00 36.19 155 ASN A O 1
ATOM 1152 N N . PRO A 1 156 ? 3.815 26.158 0.414 1.00 42.47 156 PRO A N 1
ATOM 1153 C CA . PRO A 1 156 ? 2.779 27.137 0.067 1.00 42.47 156 PRO A CA 1
ATOM 1154 C C . PRO A 1 156 ? 2.369 27.108 -1.410 1.00 42.47 156 PRO A C 1
ATOM 1156 O O . PRO A 1 156 ? 3.205 26.729 -2.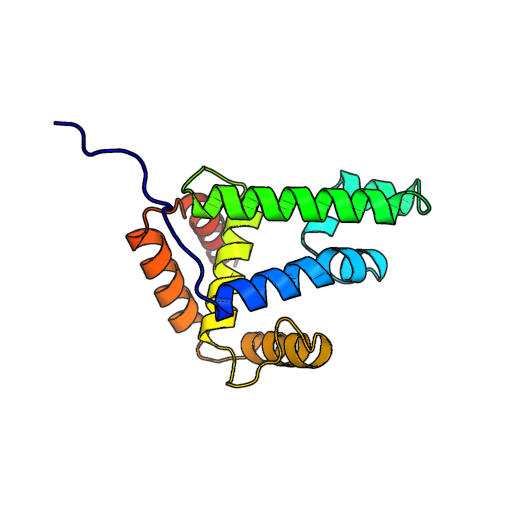263 1.00 42.47 156 PRO A O 1
#

Foldseek 3Di:
DDDDDDDQLDDDDPLLVLLLLLLLVCQLVCVLVVHDHPLCVDPVLVVCCVPPVVCSSVSSNVSSVVLVVQLSCQSSQHDHALSSLVVSLLSQLLSVQFDPPCCGPNNSVSVVVRSVVSVPDPCSVVSSVVSVVSSVSSNGDCPSNVVVVVVVVPDD

=== Feature glossary ===
Key to the feature types in this record:

pLDDT. pLDDT is the predicted lDDT-Cα score: AlphaFold's confidence that the local environment of each residue (all inter-atomic distances within 15 Å) is correctly placed. It is a per-residue number between 0 and 100, with higher meaning more reliable.

Radius of gyration, Cα contacts, bounding box. The geometric summary reports three shape descriptors. Rg (radius of gyration) measures how spread out the Cα atoms are about their centre of mass; compact globular proteins have small Rg, elongated or unfolded ones large. Cα contacts (<8 Å, |i−j|>4) count long-range residue pairs in spatial proximity — high for tightly packed folds, near zero for rods or random coil. The bounding-box extents give the protein's footprint along x, y, z in Å.

Backbone torsions (φ/ψ). Backbone dihedral angles. Every residue except chain termini has a φ (preceding-C → N → Cα → C) and a ψ (N → Cα → C → next-N). They are reported in degrees following the IUPAC sign convention. Secondary structure is essentially a statement about which (φ, ψ) basin each residue occupies.

Contact-map, Ramachandran, and PAE plots. Plot images: a contact map (which residues are close in 3D, as an N×N binary image), a Ramachandran scatter (backbone torsion angles, revealing secondary-structure composition at a glance), and — for AlphaFold structures — a PAE heatmap (pairwise prediction confidence).

Predicted aligned error. Predicted Aligned Error (PAE) is an AlphaFold confidence matrix: entry (i, j) is the expected error in the position of residue j, in ångströms, when the prediction is superimposed on the true structure at residue i. Low PAE within a block of residues means that block is internally rigid and well-predicted; high PAE between two blocks means their relative placement is uncertain even if each block individually is confident.

Secondary structure (3-state, P-SEA). Three-state secondary structure (P-SEA) collapses the eight DSSP classes into helix (a), strand (b), and coil (c). P-SEA assigns these from Cα geometry alone — distances and angles — without requiring backbone oxygens, so it works on any Cα trace.

Solvent-accessible surface area. Solvent-accessible surface area (SASA) is the area in Å² traced out by the centre of a 1.4 Å probe sphere (a water molecule) rolled over the protein's van der Waals surface (Shrake–Rupley / Lee–Richards construction). Buried residues have near-zero SASA; fully exposed residues can exceed 200 Å². The total SASA scales roughly with the number of surface residues.

Foldseek 3Di. The Foldseek 3Di string encodes local tertiary geometry as a 20-letter alphabet — one character per residue — derived from the relative positions of nearby Cα atoms. Unlike the amino-acid sequence, 3Di is a direct function of the 3D structure, so two proteins with the same fold have similar 3Di strings even at low sequence identity.

B-factor. For experimental (PDB) structures, the B-factor (temperature factor) quantifies the positional spread of each atom in the crystal — a combination of thermal vibration and static disorder — in units of Å². High B-factors mark flexible loops or poorly resolved regions; low B-factors mark the rigid, well-ordered core.

mmCIF coordinates. The mmCIF block holds the 3D Cartesian coordinates of each backbone atom (N, Cα, C, O) in ångströms. mmCIF is the PDB's canonical archive format — a tagged-loop text representation of the atomic model.

InterPro / GO / CATH / organism. Functional annotations link the protein to curated databases. InterPro entries identify conserved domains and families by matching the sequence against member-database signatures (Pfam, PROSITE, CDD, …). Gene Ontology (GO) terms describe molecular function, biological process, and cellular component in a controlled vocabulary. CATH places the structure in a hierarchical fold classification (Class/Architecture/Topology/Homologous-superfamily). The organism is the source species.

Rendered structure images. Structure images are PyMOL renders from six orthogonal camera directions. Cartoon representation draws helices as coils and strands as arrows; sticks shows the backbone as bonds; surface shows the solvent-excluded envelope. Rainbow coloring maps sequence position to hue (blue→red, N→C); chain coloring assigns a distinct color per polypeptide.

Sequence. This is the polypeptide sequence — one letter per residue, N-terminus first. Length ranges from a few dozen residues for small domains to over a thousand for large multi-domain proteins.

Secondary structure (8-state, DSSP). The SS8 string is DSSP's per-residue secondary-structure call. α-helix (H) means an i→i+4 H-bond ladder; β-strand (E) means the residue participates in a β-sheet; 3₁₀ (G) and π (I) are tighter and wider helices; T/S are turns/bends; '-' is loop.

Nearest PDB structures. Structural nearest neighbors (via Foldseek easy-search vs the PDB). Reported per hit: target PDB id, E-value, and alignment TM-score. A TM-score above ~0.5 is the conventional threshold for 'same fold'.